Protein AF-A0A1E4Y3I4-F1 (afdb_monomer_lite)

Secondary structure (DSSP, 8-state):
--PPPPHHHHHHHHHHHHHHHTSTTS---HHHHHHHHHHHHHHHHTT---HHHHHHHHHHHHHHHHHHHHHHHHHS--------SSSSSSSSSS--

Radius of gyration: 25.08 Å; chains: 1; bounding box: 60×28×72 Å

Sequence (96 aa):
MGGSLSPKQVATLQKVLDNVTSRPWFDNSEHCRNALAGRLTFLIKIGIENTAHLQTTGVCWAVNDFNRDVMKTNRRKPVEMMGIGKAEQLRLEDYR

Structure (mmCIF, N/CA/C/O backbone):
data_AF-A0A1E4Y3I4-F1
#
_entry.id   AF-A0A1E4Y3I4-F1
#
loop_
_atom_site.group_PDB
_atom_site.id
_atom_site.type_symbol
_atom_site.label_atom_id
_atom_site.label_alt_id
_atom_site.label_comp_id
_atom_site.label_asym_id
_atom_site.label_entity_id
_atom_site.label_seq_id
_atom_site.pdbx_PDB_ins_code
_atom_site.Cartn_x
_atom_site.Cartn_y
_atom_site.Cartn_z
_atom_site.occupancy
_atom_site.B_iso_or_equiv
_atom_site.auth_seq_id
_atom_site.auth_comp_id
_atom_site.auth_asym_id
_atom_site.auth_atom_id
_atom_site.pdbx_PDB_model_num
ATOM 1 N N . MET A 1 1 ? 4.153 15.805 16.821 1.00 44.72 1 MET A N 1
ATOM 2 C CA . MET A 1 1 ? 3.087 14.875 16.378 1.00 44.72 1 MET A CA 1
ATOM 3 C C . MET A 1 1 ? 3.686 13.476 16.232 1.00 44.72 1 MET A C 1
ATOM 5 O O . MET A 1 1 ? 4.125 13.102 15.154 1.00 44.72 1 MET A O 1
ATOM 9 N N . GLY A 1 2 ? 3.813 12.740 17.338 1.00 53.62 2 GLY A N 1
ATOM 10 C CA . GLY A 1 2 ? 4.544 11.467 17.401 1.00 53.62 2 GLY A CA 1
ATOM 11 C C . GLY A 1 2 ? 3.773 10.418 18.192 1.00 53.62 2 GLY A C 1
ATOM 12 O O . GLY A 1 2 ? 4.278 9.911 19.180 1.00 53.62 2 GLY A O 1
ATOM 13 N N . GLY A 1 3 ? 2.528 10.145 17.800 1.00 68.00 3 GLY A N 1
ATOM 14 C CA . GLY A 1 3 ? 1.796 8.987 18.311 1.00 68.00 3 GLY A CA 1
ATOM 15 C C . GLY A 1 3 ? 2.261 7.723 17.592 1.00 68.00 3 GLY A C 1
ATOM 16 O O . GLY A 1 3 ? 2.397 7.731 16.363 1.00 68.00 3 GLY A O 1
ATOM 17 N N . SER A 1 4 ? 2.534 6.659 18.349 1.00 83.19 4 SER A N 1
ATOM 18 C CA . SER A 1 4 ? 2.684 5.317 17.780 1.00 83.19 4 SER A CA 1
ATOM 19 C C . SER A 1 4 ? 1.353 4.883 17.159 1.00 83.19 4 SER A C 1
ATOM 21 O O . SER A 1 4 ? 0.292 5.268 17.653 1.00 83.19 4 SER A O 1
ATOM 23 N N . LEU A 1 5 ? 1.399 4.120 16.065 1.00 88.94 5 LEU A N 1
ATOM 24 C CA . LEU A 1 5 ? 0.184 3.597 15.441 1.00 88.94 5 LEU A CA 1
ATOM 25 C C . LEU A 1 5 ? -0.510 2.616 16.394 1.00 88.94 5 LEU A C 1
ATOM 27 O O . LEU A 1 5 ? 0.145 1.808 17.052 1.00 88.94 5 LEU A O 1
ATOM 31 N N . SER A 1 6 ? -1.840 2.655 16.439 1.00 93.12 6 SER A N 1
ATOM 32 C CA . SER A 1 6 ? -2.617 1.637 17.144 1.00 93.12 6 SER A CA 1
ATOM 33 C C . SER A 1 6 ? -2.461 0.265 16.467 1.00 93.12 6 SER A C 1
ATOM 35 O O . SER A 1 6 ? -2.195 0.198 15.264 1.00 93.12 6 SER A O 1
ATOM 37 N N . PRO A 1 7 ? -2.692 -0.856 17.172 1.00 93.81 7 PRO A N 1
ATOM 38 C CA . PRO A 1 7 ? -2.609 -2.189 16.568 1.00 93.81 7 PRO A CA 1
ATOM 39 C C . PRO A 1 7 ? -3.488 -2.352 15.317 1.00 93.81 7 PRO A C 1
ATOM 41 O O . PRO A 1 7 ? -3.075 -2.958 14.331 1.00 93.81 7 PRO A O 1
ATOM 44 N N . LYS A 1 8 ? -4.680 -1.740 15.317 1.00 93.19 8 LYS A N 1
ATOM 45 C CA . LYS A 1 8 ? -5.581 -1.721 14.156 1.00 93.19 8 LYS A CA 1
ATOM 46 C C . LYS A 1 8 ? -4.969 -0.960 12.979 1.00 93.19 8 LYS A C 1
ATOM 48 O O . LYS A 1 8 ? -5.041 -1.421 11.845 1.00 93.19 8 LYS A O 1
ATOM 53 N N . GLN A 1 9 ? -4.359 0.191 13.246 1.00 94.38 9 GLN A N 1
ATOM 54 C CA . GLN A 1 9 ? -3.680 0.996 12.233 1.00 94.38 9 GLN A CA 1
ATOM 55 C C . GLN A 1 9 ? -2.469 0.261 11.642 1.00 94.38 9 GLN A C 1
ATOM 57 O O . GLN A 1 9 ? -2.284 0.284 10.428 1.00 94.38 9 GLN A O 1
ATOM 62 N N . VAL A 1 10 ? -1.692 -0.440 12.474 1.00 94.75 10 VAL A N 1
ATOM 63 C CA . VAL A 1 10 ? -0.583 -1.295 12.021 1.00 94.75 10 VAL A CA 1
ATOM 64 C C . VAL A 1 10 ? -1.097 -2.423 11.126 1.00 94.75 10 VAL A C 1
ATOM 66 O O . VAL A 1 10 ? -0.553 -2.637 10.046 1.00 94.75 10 VAL A O 1
ATOM 69 N N . ALA A 1 11 ? -2.184 -3.097 11.514 1.00 94.88 11 ALA A N 1
ATOM 70 C CA . ALA A 1 11 ? -2.787 -4.151 10.699 1.00 94.88 11 ALA A CA 1
ATOM 71 C C . ALA A 1 11 ? -3.289 -3.625 9.342 1.00 94.88 11 ALA A C 1
ATOM 73 O O . ALA A 1 11 ? -3.061 -4.254 8.307 1.00 94.88 11 ALA A O 1
ATOM 74 N N . THR A 1 12 ? -3.927 -2.449 9.323 1.00 94.50 12 THR A N 1
ATOM 75 C CA . THR A 1 12 ? -4.334 -1.785 8.076 1.00 94.50 12 THR A CA 1
ATOM 76 C C . THR A 1 12 ? -3.125 -1.457 7.207 1.00 94.50 12 THR A C 1
ATOM 78 O O . THR A 1 12 ? -3.136 -1.772 6.019 1.00 94.50 12 THR A O 1
ATOM 81 N N . LEU A 1 13 ? -2.077 -0.862 7.785 1.00 95.25 13 LEU A N 1
ATOM 82 C CA . LEU A 1 13 ? -0.850 -0.522 7.070 1.00 95.25 13 LEU A CA 1
ATOM 83 C C . LEU A 1 13 ? -0.213 -1.761 6.433 1.00 95.25 13 LEU A C 1
ATOM 85 O O . LEU A 1 13 ? 0.082 -1.737 5.240 1.00 95.25 13 LEU A O 1
ATOM 89 N N . GLN A 1 14 ? -0.062 -2.845 7.198 1.00 95.62 14 GLN A N 1
ATOM 90 C CA . GLN A 1 14 ? 0.524 -4.093 6.710 1.00 95.62 14 GLN A CA 1
ATOM 91 C C . GLN A 1 14 ? -0.293 -4.673 5.552 1.00 95.62 14 GLN A C 1
ATOM 93 O O . GLN A 1 14 ? 0.252 -4.961 4.493 1.00 95.62 14 GLN A O 1
ATOM 98 N N . LYS A 1 15 ? -1.623 -4.733 5.697 1.00 95.56 15 LYS A N 1
ATOM 99 C CA . LYS A 1 15 ? -2.520 -5.231 4.644 1.00 95.56 15 LYS A CA 1
ATOM 100 C C . LYS A 1 15 ? -2.424 -4.414 3.352 1.00 95.56 15 LYS A C 1
ATOM 102 O O . LYS A 1 15 ? -2.514 -4.971 2.258 1.00 95.56 15 LYS A O 1
ATOM 107 N N . VAL A 1 16 ? -2.295 -3.091 3.461 1.00 95.31 16 VAL A N 1
ATOM 108 C CA . VAL A 1 16 ? -2.127 -2.208 2.297 1.00 95.31 16 VAL A CA 1
ATOM 109 C C . VAL A 1 16 ? -0.767 -2.449 1.649 1.00 95.31 16 VAL A C 1
ATOM 111 O O . VAL A 1 16 ? -0.712 -2.615 0.432 1.00 95.31 16 VAL A O 1
ATOM 114 N N . LEU A 1 17 ? 0.305 -2.503 2.446 1.00 94.69 17 LEU A N 1
ATOM 115 C CA . LEU A 1 17 ? 1.656 -2.766 1.956 1.00 94.69 17 LEU A CA 1
ATOM 116 C C . LEU A 1 17 ? 1.714 -4.094 1.209 1.00 94.69 17 LEU A C 1
ATOM 118 O O . LEU A 1 17 ? 2.082 -4.092 0.041 1.00 94.69 17 LEU A O 1
ATOM 122 N N . ASP A 1 18 ? 1.252 -5.184 1.816 1.00 95.12 18 ASP A N 1
ATOM 123 C CA . ASP A 1 18 ? 1.258 -6.513 1.199 1.00 95.12 18 ASP A CA 1
ATOM 124 C C . ASP A 1 18 ? 0.464 -6.537 -0.119 1.00 95.12 18 ASP A C 1
ATOM 126 O O . ASP A 1 18 ? 0.855 -7.190 -1.088 1.00 95.12 18 ASP A O 1
ATOM 130 N N . ASN A 1 19 ? -0.643 -5.788 -0.207 1.00 94.69 19 ASN A N 1
ATOM 131 C CA . ASN A 1 19 ? -1.442 -5.717 -1.433 1.00 94.69 19 ASN A CA 1
ATOM 132 C C . ASN A 1 19 ? -0.730 -5.000 -2.587 1.00 94.69 19 ASN A C 1
ATOM 134 O O . ASN A 1 19 ? -0.937 -5.364 -3.746 1.00 94.69 19 ASN A O 1
ATOM 138 N N . VAL A 1 20 ? 0.059 -3.969 -2.279 1.00 93.12 20 VAL A N 1
ATOM 139 C CA . VAL A 1 20 ? 0.781 -3.174 -3.281 1.00 93.12 20 VAL A CA 1
ATOM 140 C C . VAL A 1 20 ? 2.094 -3.859 -3.663 1.00 93.12 20 VAL A C 1
ATOM 142 O O . VAL A 1 20 ? 2.391 -3.975 -4.848 1.00 93.12 20 VAL A O 1
ATOM 145 N N . THR A 1 21 ? 2.849 -4.369 -2.688 1.00 93.06 21 THR A N 1
ATOM 146 C CA . THR A 1 21 ? 4.174 -4.972 -2.905 1.00 93.06 21 THR A CA 1
ATOM 147 C C . THR A 1 21 ? 4.117 -6.362 -3.538 1.00 93.06 21 THR A C 1
ATOM 149 O O . THR A 1 21 ? 5.077 -6.772 -4.183 1.00 93.06 21 THR A O 1
ATOM 152 N N . SER A 1 22 ? 2.994 -7.079 -3.411 1.00 93.75 22 SER A N 1
ATOM 153 C CA . SER A 1 22 ? 2.771 -8.367 -4.093 1.00 93.75 22 SER A CA 1
ATOM 154 C C . SER A 1 22 ? 2.507 -8.233 -5.595 1.00 93.75 22 SER A C 1
ATOM 156 O O . SER A 1 22 ? 2.412 -9.241 -6.300 1.00 93.75 22 SER A O 1
ATOM 158 N N . ARG A 1 23 ? 2.351 -7.010 -6.114 1.00 91.19 23 ARG A N 1
ATOM 159 C CA . ARG A 1 23 ? 2.068 -6.795 -7.533 1.00 91.19 23 ARG A CA 1
ATOM 160 C C . ARG A 1 23 ? 3.340 -6.943 -8.369 1.00 91.19 23 ARG A C 1
ATOM 162 O O . ARG A 1 23 ? 4.378 -6.413 -7.990 1.00 91.19 23 ARG A O 1
ATOM 169 N N . PRO A 1 24 ? 3.259 -7.569 -9.556 1.00 88.56 24 PRO A N 1
ATOM 170 C CA . PRO A 1 24 ? 4.435 -7.839 -10.388 1.00 88.56 24 PRO A CA 1
ATOM 171 C C . PRO A 1 24 ? 5.086 -6.575 -10.966 1.00 88.56 24 PRO A C 1
ATOM 173 O O . PRO A 1 24 ? 6.234 -6.615 -11.389 1.00 88.56 24 PRO A O 1
ATOM 176 N N . TRP A 1 25 ? 4.358 -5.458 -11.005 1.00 86.69 25 TRP A N 1
ATOM 177 C CA . TRP A 1 25 ? 4.862 -4.169 -11.480 1.00 86.69 25 TRP A CA 1
ATOM 178 C C . TRP A 1 25 ? 5.563 -3.352 -10.386 1.00 86.69 25 TRP A C 1
ATOM 180 O O . TRP A 1 25 ? 6.138 -2.308 -10.688 1.00 86.69 25 TRP A O 1
ATOM 190 N N . PHE A 1 26 ? 5.484 -3.770 -9.121 1.00 88.44 26 PHE A N 1
ATOM 191 C CA . PHE A 1 26 ? 6.060 -3.022 -8.010 1.00 88.44 26 PHE A CA 1
ATOM 192 C C . PHE A 1 26 ? 7.562 -3.303 -7.884 1.00 88.44 26 PHE A C 1
ATOM 194 O O . PHE A 1 26 ? 7.978 -4.461 -7.840 1.00 88.44 26 PHE A O 1
ATOM 201 N N . ASP A 1 27 ? 8.378 -2.250 -7.764 1.00 85.94 27 ASP A N 1
ATOM 202 C CA . ASP A 1 27 ? 9.783 -2.411 -7.388 1.00 85.94 27 ASP A CA 1
ATOM 203 C C . ASP A 1 27 ? 9.882 -2.804 -5.910 1.00 85.94 27 ASP A C 1
ATOM 205 O O . ASP A 1 27 ? 9.709 -1.983 -5.009 1.00 85.94 27 ASP A O 1
ATOM 209 N N . ASN A 1 28 ? 10.187 -4.077 -5.662 1.00 86.62 28 ASN A N 1
ATOM 210 C CA . ASN A 1 28 ? 10.301 -4.635 -4.320 1.00 86.62 28 ASN A CA 1
ATOM 211 C C . ASN A 1 28 ? 11.650 -4.334 -3.632 1.00 86.62 28 ASN A C 1
ATOM 213 O O . ASN A 1 28 ? 12.022 -5.014 -2.669 1.00 86.62 28 ASN A O 1
ATOM 217 N N . SER A 1 29 ? 12.392 -3.331 -4.107 1.00 88.50 29 SER A N 1
ATOM 218 C CA . SER A 1 29 ? 13.567 -2.811 -3.418 1.00 88.50 29 SER A CA 1
ATOM 219 C C . SER A 1 29 ? 13.212 -2.306 -2.014 1.00 88.50 29 SER A C 1
ATOM 221 O O . SER A 1 29 ? 12.120 -1.795 -1.743 1.00 88.50 29 SER A O 1
ATOM 223 N N . GLU A 1 30 ? 14.158 -2.440 -1.082 1.00 89.19 30 GLU A N 1
ATOM 224 C CA . GLU A 1 30 ? 13.981 -1.954 0.289 1.00 89.19 30 GLU A CA 1
ATOM 225 C C . GLU A 1 30 ? 13.665 -0.451 0.316 1.00 89.19 30 GLU A C 1
ATOM 227 O O . GLU A 1 30 ? 12.805 -0.004 1.077 1.00 89.19 30 GLU A O 1
ATOM 232 N N . HIS A 1 31 ? 14.300 0.315 -0.574 1.00 87.44 31 HIS A N 1
ATOM 233 C CA . HIS A 1 31 ? 14.065 1.745 -0.726 1.00 87.44 31 HIS A CA 1
ATOM 234 C C . HIS A 1 31 ? 12.597 2.059 -1.050 1.00 87.44 31 HIS A C 1
ATOM 236 O O . HIS A 1 31 ? 11.972 2.858 -0.348 1.00 87.44 31 HIS A O 1
ATOM 242 N N . CYS A 1 32 ? 12.024 1.399 -2.062 1.00 88.00 32 CYS A N 1
ATOM 243 C CA . CYS A 1 32 ? 10.637 1.606 -2.474 1.00 88.00 32 CYS A CA 1
ATOM 244 C C . CYS A 1 32 ? 9.639 1.157 -1.402 1.00 88.00 32 CYS A C 1
ATOM 246 O O . CYS A 1 32 ? 8.671 1.874 -1.126 1.00 88.00 32 CYS A O 1
ATOM 248 N N . ARG A 1 33 ? 9.895 0.027 -0.728 1.00 90.94 33 ARG A N 1
ATOM 249 C CA . ARG A 1 33 ? 9.066 -0.421 0.404 1.00 90.94 33 ARG A CA 1
ATOM 250 C C . ARG A 1 33 ? 9.065 0.585 1.553 1.00 90.94 33 ARG A C 1
ATOM 252 O O . ARG A 1 33 ? 7.995 0.945 2.043 1.00 90.94 33 ARG A O 1
ATOM 259 N N . ASN A 1 34 ? 10.239 1.067 1.957 1.00 91.38 34 ASN A N 1
ATOM 260 C CA . ASN A 1 34 ? 10.376 2.015 3.065 1.00 91.38 34 ASN A CA 1
ATOM 261 C C . ASN A 1 34 ? 9.730 3.367 2.733 1.00 91.38 34 ASN A C 1
ATOM 263 O O . ASN A 1 34 ? 9.033 3.944 3.572 1.00 91.38 34 ASN A O 1
ATOM 267 N N . ALA A 1 35 ? 9.895 3.852 1.499 1.00 90.69 35 ALA A N 1
ATOM 268 C CA . ALA A 1 35 ? 9.253 5.078 1.035 1.00 90.69 35 ALA A CA 1
ATOM 269 C C . ALA A 1 35 ? 7.719 4.962 1.055 1.00 90.69 35 ALA A C 1
ATOM 271 O O . ALA A 1 35 ? 7.036 5.853 1.569 1.00 90.69 35 ALA A O 1
ATOM 272 N N . LEU A 1 36 ? 7.172 3.851 0.550 1.00 92.94 36 LEU A N 1
ATOM 273 C CA . LEU A 1 36 ? 5.733 3.594 0.559 1.00 92.94 36 LEU A CA 1
ATOM 274 C C . LEU A 1 36 ? 5.186 3.497 1.993 1.00 92.94 36 LEU A C 1
ATOM 276 O O . LEU A 1 36 ? 4.205 4.166 2.323 1.00 92.94 36 LEU A O 1
ATOM 280 N N . ALA A 1 37 ? 5.847 2.727 2.863 1.00 94.12 37 ALA A N 1
ATOM 281 C CA . ALA A 1 37 ? 5.454 2.559 4.261 1.00 94.12 37 ALA A CA 1
ATOM 282 C C . ALA A 1 37 ? 5.453 3.888 5.030 1.00 94.12 37 ALA A C 1
ATOM 284 O O . ALA A 1 37 ? 4.511 4.170 5.776 1.00 94.12 37 ALA A O 1
ATOM 285 N N . GLY A 1 38 ? 6.460 4.739 4.811 1.00 93.56 38 GLY A N 1
ATOM 286 C CA . GLY A 1 38 ? 6.543 6.061 5.430 1.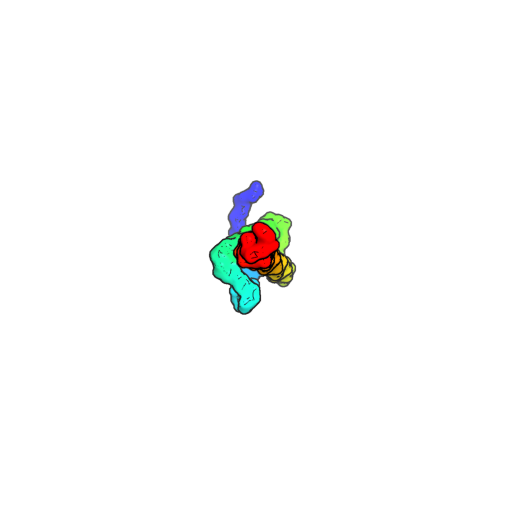00 93.56 38 GLY A CA 1
ATOM 287 C C . GLY A 1 38 ? 5.383 6.975 5.029 1.00 93.56 38 GLY A C 1
ATOM 288 O O . GLY A 1 38 ? 4.744 7.582 5.892 1.00 93.56 38 GLY A O 1
ATOM 289 N N . ARG A 1 39 ? 5.050 7.028 3.732 1.00 93.94 39 ARG A N 1
ATOM 290 C CA . ARG A 1 39 ? 3.938 7.857 3.237 1.00 93.94 39 ARG A CA 1
ATOM 291 C C . ARG A 1 39 ? 2.576 7.345 3.717 1.00 93.94 39 ARG A C 1
ATOM 293 O O . ARG A 1 39 ? 1.750 8.144 4.149 1.00 93.94 39 ARG A O 1
ATOM 300 N N . LEU A 1 40 ? 2.347 6.030 3.711 1.00 95.12 40 LEU A N 1
ATOM 301 C CA . LEU A 1 40 ? 1.106 5.440 4.231 1.00 95.12 40 LEU A CA 1
ATOM 302 C C . LEU A 1 40 ? 0.962 5.648 5.747 1.00 95.12 40 LEU A C 1
ATOM 304 O O . LEU A 1 40 ? -0.118 5.991 6.222 1.00 95.12 40 LEU A O 1
ATOM 308 N N . THR A 1 41 ? 2.057 5.525 6.502 1.00 95.00 41 THR A N 1
ATOM 309 C CA . THR A 1 41 ? 2.080 5.831 7.942 1.00 95.00 41 THR A CA 1
ATOM 310 C C . THR A 1 41 ? 1.688 7.281 8.209 1.00 95.00 41 THR A C 1
ATOM 312 O O . THR A 1 41 ? 0.943 7.556 9.149 1.00 95.00 41 THR A O 1
ATOM 315 N N . PHE A 1 42 ? 2.169 8.216 7.386 1.00 93.56 42 PHE A N 1
ATOM 316 C CA . PHE A 1 42 ? 1.789 9.621 7.493 1.00 93.56 42 PHE A CA 1
ATOM 317 C C . PHE A 1 42 ? 0.284 9.822 7.276 1.00 93.56 42 PHE A C 1
ATOM 319 O O . PHE A 1 42 ? -0.350 10.470 8.105 1.00 93.56 42 PHE A O 1
ATOM 326 N N . LEU A 1 43 ? -0.297 9.216 6.231 1.00 93.62 43 LEU A N 1
ATOM 327 C CA . LEU A 1 43 ? -1.740 9.293 5.958 1.00 93.62 43 LEU A CA 1
ATOM 328 C C . LEU A 1 43 ? -2.581 8.784 7.134 1.00 93.62 43 LEU A C 1
ATOM 330 O O . LEU A 1 43 ? -3.541 9.432 7.545 1.00 93.62 43 LEU A O 1
ATOM 334 N N . ILE A 1 44 ? -2.183 7.658 7.721 1.00 93.94 44 ILE A N 1
ATOM 335 C CA . ILE A 1 44 ? -2.875 7.092 8.880 1.00 93.94 44 ILE A CA 1
ATOM 336 C C . ILE A 1 44 ? -2.787 8.039 10.084 1.00 93.94 44 ILE A C 1
ATOM 338 O O . ILE A 1 44 ? -3.790 8.288 10.748 1.00 93.94 44 ILE A O 1
ATOM 342 N N . LYS A 1 45 ? -1.614 8.631 10.341 1.00 91.94 45 LYS A N 1
ATOM 343 C CA . LYS A 1 45 ? -1.418 9.581 11.450 1.00 91.94 45 LYS A CA 1
ATOM 344 C C . LYS A 1 45 ? -2.259 10.853 11.329 1.00 91.94 45 LYS A C 1
ATOM 346 O O . LYS A 1 45 ? -2.552 11.460 12.354 1.00 91.94 45 LYS A O 1
ATOM 351 N N . ILE A 1 46 ? -2.641 11.253 10.116 1.00 92.88 46 ILE A N 1
ATOM 352 C CA . ILE A 1 46 ? -3.531 12.402 9.878 1.00 92.88 46 ILE A CA 1
ATOM 353 C C . ILE A 1 46 ? -5.015 12.004 9.792 1.00 92.88 46 ILE A C 1
ATOM 355 O O . ILE A 1 46 ? -5.851 12.844 9.472 1.00 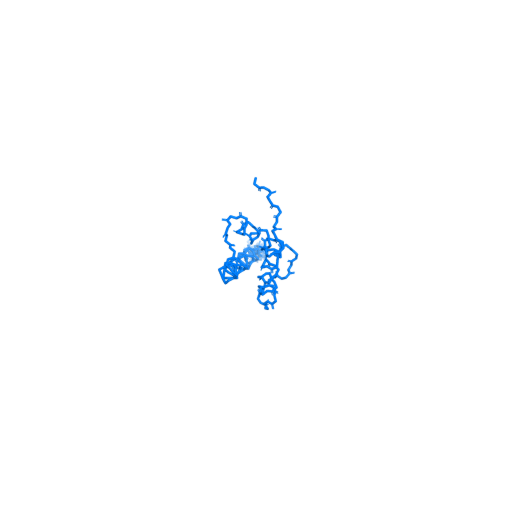92.88 46 ILE A O 1
ATOM 359 N N . GLY A 1 47 ? -5.352 10.742 10.083 1.00 91.06 47 GLY A N 1
ATOM 360 C CA . GLY A 1 47 ? -6.731 10.251 10.184 1.00 91.06 47 GLY A CA 1
ATOM 361 C C . GLY A 1 47 ? -7.278 9.553 8.935 1.00 91.06 47 GLY A C 1
ATOM 362 O O . GLY A 1 47 ? -8.457 9.202 8.900 1.00 91.06 47 GLY A O 1
ATOM 363 N N . ILE A 1 48 ? -6.460 9.316 7.904 1.00 91.75 48 ILE A N 1
ATOM 364 C CA . ILE A 1 48 ? -6.887 8.580 6.707 1.00 91.75 48 ILE A CA 1
ATOM 365 C C . ILE A 1 48 ? -6.636 7.088 6.931 1.00 91.75 48 ILE A C 1
ATOM 367 O O . ILE A 1 48 ? -5.547 6.575 6.688 1.00 91.75 48 ILE A O 1
ATOM 371 N N . GLU A 1 49 ? -7.667 6.381 7.391 1.00 91.19 49 GLU A N 1
ATOM 372 C CA . GLU A 1 49 ? -7.570 4.957 7.757 1.00 91.19 49 GLU A CA 1
ATOM 373 C C . GLU A 1 49 ? -8.340 4.014 6.824 1.00 91.19 49 GLU A C 1
ATOM 375 O O . GLU A 1 49 ? -8.260 2.792 6.964 1.00 91.19 49 GLU A O 1
ATOM 380 N N . ASN A 1 50 ? -9.099 4.553 5.864 1.00 93.94 50 ASN A N 1
ATOM 381 C CA . ASN A 1 50 ? -9.854 3.729 4.927 1.00 93.94 50 ASN A CA 1
ATOM 382 C C . ASN A 1 50 ? -8.893 2.909 4.050 1.00 93.94 50 ASN A C 1
ATOM 384 O O . ASN A 1 50 ? -8.109 3.459 3.275 1.00 93.94 50 ASN A O 1
ATOM 388 N N . THR A 1 51 ? -8.982 1.582 4.146 1.00 92.50 51 THR A N 1
ATOM 389 C CA . THR A 1 51 ? -8.080 0.656 3.450 1.00 92.50 51 THR A CA 1
ATOM 390 C C . THR A 1 51 ? -8.111 0.823 1.930 1.00 92.50 51 THR A C 1
ATOM 392 O O . THR A 1 51 ? -7.053 0.810 1.308 1.00 92.50 51 THR A O 1
ATOM 395 N N . ALA A 1 52 ? -9.287 1.013 1.326 1.00 93.62 52 ALA A N 1
ATOM 396 C CA . ALA A 1 52 ? -9.413 1.163 -0.124 1.00 93.62 52 ALA A CA 1
ATOM 397 C C . ALA A 1 52 ? -8.784 2.478 -0.613 1.00 93.62 52 ALA A C 1
ATOM 399 O O . ALA A 1 52 ? -8.105 2.500 -1.642 1.00 93.62 52 ALA A O 1
ATOM 400 N N . HIS A 1 53 ? -8.939 3.563 0.153 1.00 93.81 53 HIS A N 1
ATOM 401 C CA . HIS A 1 53 ? -8.288 4.842 -0.146 1.00 93.81 53 HIS A CA 1
ATOM 402 C C . HIS A 1 53 ? -6.766 4.737 -0.028 1.00 93.81 53 HIS A C 1
ATOM 404 O O . HIS A 1 53 ? -6.044 5.194 -0.916 1.00 93.81 53 HIS A O 1
ATOM 410 N N . LEU A 1 54 ? -6.272 4.096 1.035 1.00 95.62 54 LEU A N 1
ATOM 411 C CA . LEU A 1 54 ? -4.842 3.867 1.239 1.00 95.62 54 LEU A CA 1
ATOM 412 C C . LEU A 1 54 ? -4.235 2.994 0.132 1.00 95.62 54 LEU A C 1
ATOM 414 O O . LEU A 1 54 ? -3.164 3.322 -0.370 1.00 95.62 54 LEU A O 1
ATOM 418 N N . GLN A 1 55 ? -4.925 1.934 -0.298 1.00 94.44 55 GLN A N 1
ATOM 419 C CA . GLN A 1 55 ? -4.498 1.096 -1.425 1.00 94.44 55 GLN A CA 1
ATOM 420 C C . GLN A 1 55 ? -4.441 1.886 -2.729 1.00 94.44 55 GLN A C 1
ATOM 422 O O . GLN A 1 55 ? -3.409 1.881 -3.394 1.00 94.44 55 GLN A O 1
ATOM 427 N N . THR A 1 56 ? -5.516 2.601 -3.069 1.00 95.06 56 THR A N 1
ATOM 428 C CA . THR A 1 56 ? -5.577 3.415 -4.293 1.00 95.06 56 THR A CA 1
ATOM 429 C C . THR A 1 56 ? -4.434 4.428 -4.322 1.00 95.06 56 THR A C 1
ATOM 431 O O . THR A 1 56 ? -3.698 4.519 -5.301 1.00 95.06 56 THR A O 1
ATOM 434 N N . THR A 1 57 ? -4.219 5.121 -3.204 1.00 93.44 57 THR A N 1
ATOM 435 C CA . THR A 1 57 ? -3.155 6.124 -3.071 1.00 93.44 57 THR A CA 1
ATOM 436 C C . THR A 1 57 ? -1.768 5.488 -3.163 1.00 93.44 57 THR A C 1
ATOM 438 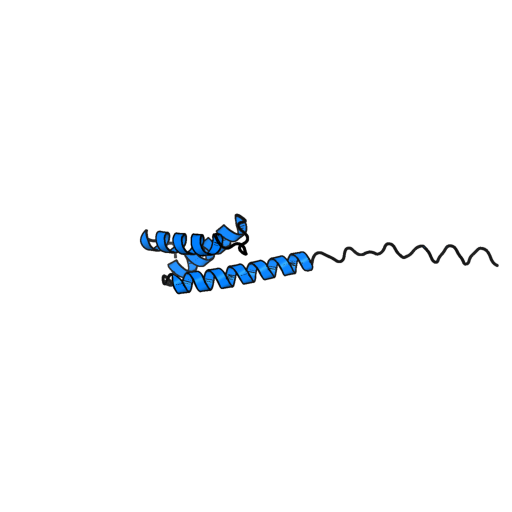O O . THR A 1 57 ? -0.902 5.989 -3.880 1.00 93.44 57 THR A O 1
ATOM 441 N N . GLY A 1 58 ? -1.563 4.352 -2.488 1.00 92.94 58 GLY A N 1
ATOM 442 C CA . GLY A 1 58 ? -0.314 3.595 -2.529 1.00 92.94 58 GLY A CA 1
ATOM 443 C C . GLY A 1 58 ? 0.046 3.128 -3.939 1.00 92.94 58 GLY A C 1
ATOM 444 O O . GLY A 1 58 ? 1.192 3.290 -4.354 1.00 92.94 58 GLY A O 1
ATOM 445 N N . VAL A 1 59 ? -0.932 2.631 -4.704 1.00 93.06 59 VAL A N 1
ATOM 446 C CA . VAL A 1 59 ? -0.743 2.249 -6.112 1.00 93.06 59 VAL A CA 1
ATOM 447 C C . VAL A 1 59 ? -0.384 3.464 -6.966 1.00 93.06 59 VAL A C 1
ATOM 449 O O . VAL A 1 59 ? 0.602 3.410 -7.697 1.00 93.06 59 VAL A O 1
ATOM 452 N N . CYS A 1 60 ? -1.121 4.576 -6.854 1.00 91.25 60 CYS A N 1
ATOM 453 C CA . CYS A 1 60 ? -0.835 5.789 -7.626 1.00 91.25 60 CYS A CA 1
ATOM 454 C C . CYS A 1 60 ? 0.590 6.307 -7.387 1.00 91.25 60 CYS A C 1
ATOM 456 O O . CYS A 1 60 ? 1.287 6.668 -8.336 1.00 91.25 60 CYS A O 1
ATOM 458 N N . TRP A 1 61 ? 1.049 6.317 -6.134 1.00 91.06 61 TRP A N 1
ATOM 459 C CA . TRP A 1 61 ? 2.417 6.713 -5.807 1.00 91.06 61 TRP A CA 1
ATOM 460 C C . TRP A 1 61 ? 3.458 5.739 -6.336 1.00 91.06 61 TRP A C 1
ATOM 462 O O . TRP A 1 61 ? 4.444 6.182 -6.915 1.00 91.06 61 TRP A O 1
ATOM 472 N N . ALA A 1 62 ? 3.240 4.437 -6.165 1.00 87.94 62 ALA A N 1
ATOM 473 C CA . ALA A 1 62 ? 4.187 3.428 -6.615 1.00 87.94 62 ALA A CA 1
ATOM 474 C C . ALA A 1 62 ? 4.352 3.437 -8.145 1.00 87.94 62 ALA A C 1
ATOM 476 O O . ALA A 1 62 ? 5.472 3.368 -8.642 1.00 87.94 62 ALA A O 1
ATOM 477 N N . VAL A 1 63 ? 3.259 3.618 -8.894 1.00 85.94 63 VAL A N 1
ATOM 478 C CA . VAL A 1 63 ? 3.299 3.772 -10.358 1.00 85.94 63 VAL A CA 1
ATOM 479 C C . VAL A 1 63 ? 3.999 5.072 -10.766 1.00 85.94 63 VAL A C 1
ATOM 481 O O . VAL A 1 63 ? 4.801 5.076 -11.699 1.00 85.94 63 VAL A O 1
ATOM 484 N N . ASN A 1 64 ? 3.732 6.185 -10.076 1.00 80.81 64 ASN A N 1
ATOM 485 C CA . ASN A 1 64 ? 4.399 7.455 -10.368 1.00 80.81 64 ASN A CA 1
ATOM 486 C C . ASN A 1 64 ? 5.909 7.397 -10.088 1.00 80.81 64 ASN A C 1
ATOM 488 O O . ASN A 1 64 ? 6.700 7.905 -10.882 1.00 80.81 64 ASN A O 1
ATOM 492 N N . ASP A 1 65 ? 6.314 6.760 -8.990 1.00 74.38 65 ASP A N 1
ATOM 493 C CA . ASP A 1 65 ? 7.724 6.585 -8.639 1.00 74.38 65 ASP A CA 1
ATOM 494 C C . ASP A 1 65 ? 8.427 5.643 -9.632 1.00 74.38 65 ASP A C 1
ATOM 496 O O . ASP A 1 65 ? 9.504 5.989 -10.119 1.00 74.38 65 ASP A O 1
ATOM 500 N N . PHE A 1 66 ? 7.772 4.548 -10.048 1.00 63.06 66 PHE A N 1
ATOM 501 C CA . PHE A 1 66 ? 8.248 3.674 -11.129 1.00 63.06 66 PHE A CA 1
ATOM 502 C C . PHE A 1 66 ? 8.472 4.452 -12.433 1.00 63.06 66 PHE A C 1
ATOM 504 O O . PHE A 1 66 ? 9.552 4.398 -13.021 1.00 63.06 66 PHE A O 1
ATOM 511 N N . ASN A 1 67 ? 7.492 5.257 -12.854 1.00 61.78 67 ASN A N 1
ATOM 512 C CA . ASN A 1 67 ? 7.634 6.109 -14.035 1.00 61.78 67 ASN A CA 1
ATOM 513 C C . ASN A 1 67 ? 8.793 7.097 -13.880 1.00 61.78 67 ASN A C 1
ATOM 515 O O . ASN A 1 67 ? 9.540 7.335 -14.827 1.00 61.78 67 ASN A O 1
ATOM 519 N N . ARG A 1 68 ? 8.989 7.669 -12.690 1.00 65.12 68 ARG A N 1
ATOM 520 C CA . ARG A 1 68 ? 10.072 8.625 -12.447 1.00 65.12 68 ARG A CA 1
ATOM 521 C C . ARG A 1 68 ? 11.446 7.963 -12.525 1.00 65.12 68 ARG A C 1
ATOM 523 O O . ARG A 1 68 ? 12.368 8.583 -13.053 1.00 65.12 68 ARG A O 1
ATOM 530 N N . ASP A 1 69 ? 11.588 6.730 -12.055 1.00 62.66 69 ASP A N 1
ATOM 531 C CA . ASP A 1 69 ? 12.843 5.984 -12.139 1.00 62.66 69 ASP A CA 1
ATOM 532 C C . ASP A 1 69 ? 13.123 5.461 -13.547 1.00 62.66 69 ASP A C 1
ATOM 534 O O . ASP A 1 69 ? 14.259 5.587 -14.012 1.00 62.66 69 ASP A O 1
ATOM 538 N N . VAL A 1 70 ? 12.103 5.028 -14.296 1.00 59.47 70 VAL A N 1
ATOM 539 C CA . VAL A 1 70 ? 12.232 4.765 -15.739 1.00 59.47 70 VAL A CA 1
ATOM 540 C C . VAL A 1 70 ? 12.699 6.027 -16.466 1.00 59.47 70 VAL A C 1
ATOM 542 O O . VAL A 1 70 ? 13.659 5.974 -17.228 1.00 59.47 70 VAL A O 1
ATOM 545 N N . MET A 1 71 ? 12.113 7.193 -16.174 1.00 57.66 71 MET A N 1
ATOM 546 C CA . MET A 1 71 ? 12.508 8.460 -16.804 1.00 57.66 71 MET A CA 1
ATOM 547 C C . MET A 1 71 ? 13.920 8.917 -16.408 1.00 57.66 71 MET A C 1
ATOM 549 O O . MET A 1 71 ? 14.633 9.470 -17.242 1.00 57.66 71 MET A O 1
ATOM 553 N N . LYS A 1 72 ? 14.369 8.691 -15.166 1.00 59.31 72 LYS A N 1
ATOM 554 C CA . LYS A 1 72 ? 15.762 8.966 -14.757 1.00 59.31 72 LYS A CA 1
ATOM 555 C C . LYS A 1 72 ? 16.749 8.009 -15.425 1.00 59.31 72 LYS A C 1
ATOM 557 O O . LYS A 1 72 ? 17.824 8.442 -15.833 1.00 59.31 72 LYS A O 1
ATOM 562 N N . THR A 1 73 ? 16.383 6.735 -15.538 1.00 56.12 73 THR A N 1
ATOM 563 C CA . THR A 1 73 ? 17.201 5.705 -16.191 1.00 56.12 73 THR A CA 1
ATOM 564 C C . THR A 1 73 ? 17.319 5.992 -17.685 1.00 56.12 73 THR A C 1
ATOM 566 O O . THR A 1 73 ? 18.420 5.957 -18.223 1.00 56.12 73 THR A O 1
ATOM 569 N N . ASN A 1 74 ? 16.226 6.416 -18.325 1.00 54.44 74 ASN A N 1
ATOM 570 C CA . ASN A 1 74 ? 16.213 6.811 -19.733 1.00 54.44 74 ASN A CA 1
ATOM 571 C C . ASN A 1 74 ? 16.918 8.160 -19.985 1.00 54.44 74 ASN A C 1
ATOM 573 O O . ASN A 1 74 ? 17.450 8.389 -21.063 1.00 54.44 74 ASN A O 1
ATOM 577 N N . ARG A 1 75 ? 16.982 9.053 -18.984 1.00 52.75 75 ARG A N 1
ATOM 578 C CA . ARG A 1 75 ? 17.790 10.289 -19.042 1.00 52.75 75 ARG A CA 1
ATOM 579 C C . ARG A 1 75 ? 19.291 10.049 -18.872 1.00 52.75 75 ARG A C 1
ATOM 581 O O . ARG A 1 75 ? 20.077 10.919 -19.235 1.00 52.75 75 ARG A O 1
ATOM 588 N N . ARG A 1 76 ? 19.722 8.889 -18.362 1.00 49.94 76 ARG A N 1
ATOM 589 C CA . ARG A 1 76 ? 21.133 8.472 -18.380 1.00 49.94 76 ARG A CA 1
ATOM 590 C C . ARG A 1 76 ? 21.458 7.756 -19.695 1.00 49.94 76 ARG A C 1
ATOM 592 O O . ARG A 1 76 ? 21.707 6.556 -19.691 1.00 49.94 76 ARG A O 1
ATOM 599 N N . LYS A 1 77 ? 21.447 8.514 -20.796 1.00 48.97 77 LYS A N 1
ATOM 600 C CA . LYS A 1 77 ? 22.291 8.419 -22.012 1.00 48.97 77 LYS A CA 1
ATOM 601 C C . LYS A 1 77 ? 21.702 9.390 -23.054 1.00 48.97 77 LYS A C 1
ATOM 603 O O . LYS A 1 77 ? 20.502 9.373 -23.290 1.00 48.97 77 LYS A O 1
ATOM 608 N N . PRO A 1 78 ? 22.535 10.268 -23.623 1.00 40.66 78 PRO A N 1
ATOM 609 C CA . PRO A 1 78 ? 23.559 9.831 -24.549 1.00 40.66 78 PRO A CA 1
ATOM 610 C C . PRO A 1 78 ? 24.922 9.837 -23.871 1.00 40.66 78 PRO A C 1
ATOM 612 O O . PRO A 1 78 ? 25.414 10.868 -23.431 1.00 40.66 78 PRO A O 1
ATOM 615 N N . VAL A 1 79 ? 25.546 8.658 -23.812 1.00 48.19 79 VAL A N 1
ATOM 616 C CA . VAL A 1 79 ? 27.000 8.609 -23.957 1.00 48.19 79 VAL A CA 1
ATOM 617 C C . VAL A 1 79 ? 27.246 9.281 -25.296 1.00 48.19 79 VAL A C 1
ATOM 619 O O . VAL A 1 79 ? 26.748 8.800 -26.314 1.00 48.19 79 VAL A O 1
ATOM 622 N N . GLU A 1 80 ? 27.910 10.429 -25.261 1.00 49.44 80 GLU A N 1
ATOM 623 C CA . GLU A 1 80 ? 28.473 11.074 -26.433 1.00 49.44 80 GLU A CA 1
ATOM 624 C C . GLU A 1 80 ? 29.261 10.016 -27.210 1.00 49.44 80 GLU A C 1
ATOM 626 O O . GLU A 1 80 ? 30.394 9.675 -26.881 1.00 49.44 80 GLU A O 1
ATOM 631 N N . MET A 1 81 ? 28.651 9.467 -28.258 1.00 49.94 81 MET A N 1
ATOM 632 C CA . MET A 1 81 ? 29.394 8.882 -29.360 1.00 49.94 81 MET A CA 1
ATOM 633 C C . MET A 1 81 ? 30.026 10.040 -30.136 1.00 49.94 81 MET A C 1
ATOM 635 O O . MET A 1 81 ? 29.644 10.319 -31.265 1.00 49.94 81 MET A O 1
ATOM 639 N N . MET A 1 82 ? 30.997 10.733 -29.535 1.00 44.28 82 MET A N 1
ATOM 640 C CA . MET A 1 82 ? 31.931 11.578 -30.278 1.00 44.28 82 MET A CA 1
ATOM 641 C C . MET A 1 82 ? 33.230 10.804 -30.489 1.00 44.28 82 MET A C 1
ATOM 643 O O . ME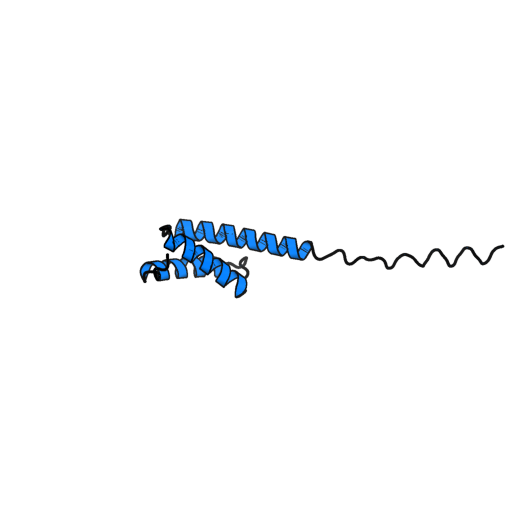T A 1 82 ? 34.314 11.178 -30.062 1.00 44.28 82 MET A O 1
ATOM 647 N N . GLY A 1 83 ? 33.072 9.662 -31.153 1.00 48.16 83 GLY A N 1
ATOM 648 C CA . GLY A 1 83 ? 34.137 8.889 -31.772 1.00 48.16 83 GLY A CA 1
ATOM 649 C C . GLY A 1 83 ? 33.992 8.898 -33.291 1.00 48.16 83 GLY A C 1
ATOM 650 O O . GLY A 1 83 ? 34.222 7.874 -33.909 1.00 48.16 83 GLY A O 1
ATOM 651 N N . ILE A 1 84 ? 33.553 10.006 -33.899 1.00 50.84 84 ILE A N 1
ATOM 652 C CA . ILE A 1 84 ? 33.594 10.210 -35.357 1.00 50.84 84 ILE A CA 1
ATOM 653 C C . ILE A 1 84 ? 33.976 11.671 -35.607 1.00 50.84 84 ILE A C 1
ATOM 655 O O . ILE A 1 84 ? 33.147 12.537 -35.848 1.00 50.84 84 ILE A O 1
ATOM 659 N N . GLY A 1 85 ? 35.264 11.951 -35.452 1.00 44.88 85 GLY A N 1
ATOM 660 C CA . GLY A 1 85 ? 35.856 13.266 -35.681 1.00 44.88 85 GLY A CA 1
ATOM 661 C C . GLY A 1 85 ? 37.357 13.147 -35.912 1.00 44.88 85 GLY A C 1
ATOM 662 O O . GLY A 1 85 ? 38.127 13.915 -35.351 1.00 44.88 85 GLY A O 1
ATOM 663 N N . LYS A 1 86 ? 37.790 12.107 -36.637 1.00 45.03 86 LYS A N 1
ATOM 664 C CA . LYS A 1 86 ? 39.193 11.927 -37.051 1.00 45.03 86 LYS A CA 1
ATOM 665 C C . LYS A 1 86 ? 39.366 10.991 -38.258 1.00 45.03 86 LYS A C 1
ATOM 667 O O . LYS A 1 86 ? 40.364 10.292 -38.358 1.00 45.03 86 LYS A O 1
ATOM 672 N N . ALA A 1 87 ? 38.395 10.970 -39.174 1.00 47.19 87 ALA A N 1
ATOM 673 C CA . ALA A 1 87 ? 38.509 10.236 -40.443 1.00 47.19 87 ALA A CA 1
ATOM 674 C C . ALA A 1 87 ? 38.535 11.151 -41.687 1.00 47.19 87 ALA A C 1
ATOM 676 O O . ALA A 1 87 ? 38.778 10.668 -42.785 1.00 47.19 87 ALA A O 1
ATOM 677 N N . GLU A 1 88 ? 38.369 12.468 -41.523 1.00 47.62 88 GLU A N 1
ATOM 678 C CA . GLU A 1 88 ? 38.383 13.449 -42.626 1.00 47.62 88 GLU A CA 1
ATOM 679 C C . GLU A 1 88 ? 39.600 14.392 -42.613 1.00 47.62 88 GLU A C 1
ATOM 681 O O . GLU A 1 88 ? 39.588 15.440 -43.244 1.00 47.62 88 GLU A O 1
ATOM 686 N N . GLN A 1 89 ? 40.687 14.016 -41.928 1.00 45.75 89 GLN A N 1
ATOM 687 C CA . GLN A 1 89 ? 41.964 14.750 -41.990 1.00 45.75 89 GLN A CA 1
ATOM 688 C C . GLN A 1 89 ? 43.136 13.942 -42.571 1.00 45.75 89 GLN A C 1
ATOM 690 O O . GLN A 1 89 ? 44.268 14.403 -42.538 1.00 45.75 89 GLN A O 1
ATOM 695 N N . LEU A 1 90 ? 42.883 12.759 -43.140 1.00 50.50 90 LEU A N 1
ATOM 696 C CA . LEU A 1 90 ? 43.921 11.919 -43.764 1.00 50.50 90 LEU A CA 1
ATOM 697 C C . LEU A 1 90 ? 43.722 11.718 -45.274 1.00 50.50 90 LEU A C 1
ATOM 699 O O . LEU A 1 90 ? 44.212 10.745 -45.836 1.00 50.50 90 LEU A O 1
ATOM 703 N N . ARG A 1 91 ? 42.995 12.613 -45.957 1.00 51.69 91 ARG A N 1
ATOM 704 C CA . ARG A 1 91 ? 42.782 12.481 -47.410 1.00 51.69 91 ARG A CA 1
ATOM 705 C C . ARG A 1 91 ? 42.998 13.749 -48.237 1.00 51.69 91 ARG A C 1
ATOM 707 O O . ARG A 1 91 ? 42.604 13.761 -49.399 1.00 5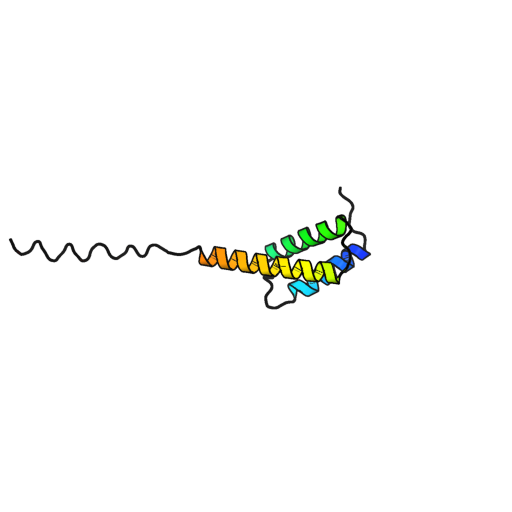1.69 91 ARG A O 1
ATOM 714 N N . LEU A 1 92 ? 43.617 14.791 -47.676 1.00 49.38 92 LEU A N 1
ATOM 715 C CA . LEU A 1 92 ? 43.812 16.054 -48.401 1.00 49.38 92 LEU A CA 1
ATOM 716 C C . LEU A 1 92 ? 45.200 16.707 -48.272 1.00 49.38 92 LEU A C 1
ATOM 718 O O . LEU A 1 92 ? 45.333 17.856 -48.665 1.00 49.38 92 LEU A O 1
ATOM 722 N N . GLU A 1 93 ? 46.225 15.995 -47.794 1.00 50.19 93 GLU A N 1
ATOM 723 C CA . GLU A 1 93 ? 47.613 16.512 -47.744 1.00 50.19 93 GLU A CA 1
ATOM 724 C C . GLU A 1 93 ? 48.602 15.692 -48.603 1.00 50.19 93 GLU A C 1
ATOM 726 O O . GLU A 1 93 ? 49.796 15.953 -48.585 1.00 50.19 93 GLU A O 1
ATOM 731 N N . ASP A 1 94 ? 48.119 14.741 -49.414 1.00 54.38 94 ASP A N 1
ATOM 732 C CA . ASP A 1 94 ? 48.947 14.004 -50.395 1.00 54.38 94 ASP A CA 1
ATOM 733 C C . ASP A 1 94 ? 48.854 14.572 -51.826 1.00 54.38 94 ASP A C 1
ATOM 735 O O . ASP A 1 94 ? 49.321 13.955 -52.779 1.00 54.38 94 ASP A O 1
ATOM 739 N N . TYR A 1 95 ? 48.251 15.752 -52.012 1.00 49.03 95 TYR A N 1
ATOM 740 C CA . TYR A 1 95 ? 48.234 16.445 -53.306 1.00 49.03 95 TYR A CA 1
ATOM 741 C C . TYR A 1 95 ? 48.239 17.971 -53.133 1.00 49.03 95 TYR A C 1
ATOM 743 O O . TYR A 1 95 ? 47.216 18.632 -53.337 1.00 49.03 95 TYR A O 1
ATOM 751 N N . ARG A 1 96 ? 49.408 18.538 -52.817 1.00 46.84 96 ARG A N 1
ATOM 752 C CA . ARG A 1 96 ? 49.889 19.782 -53.440 1.00 46.84 96 ARG A CA 1
ATOM 753 C C . ARG A 1 96 ? 51.382 19.991 -53.251 1.00 46.84 96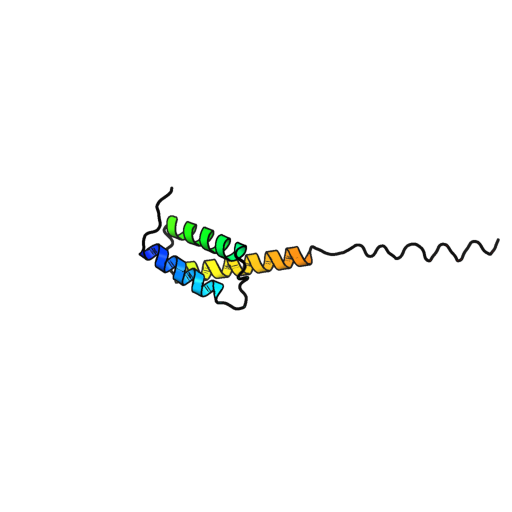 ARG A C 1
ATOM 755 O O . ARG A 1 96 ? 51.856 19.828 -52.112 1.00 46.84 96 ARG A O 1
#

pLDDT: mean 77.67, std 19.58, range [40.66, 95.62]

Foldseek 3Di:
DDDDDDPLQVVLLVVLLCVQCVDPLADVDPVLSVVLSVVLVVCVVVPNRPSVVSNVVSNVVRVVVSVVVVVVVVVPDDPPPPPPDPPPPPPPPPPD